Protein AF-A0A933E495-F1 (afdb_monomer_lite)

Sequence (150 aa):
FWKYERRWLKAAAVGFFGSVPICLLSDVVVPYLGAVLFHTQILFHLCAVEEPWLIYPSAAAGVLGGIFLVNLLERGTEFFHLSHVLVSSLASLLYLITFDVQLWKSSALLAFAITLIAVWVPCCLSDIVFPLAFVKEGKAPCCGHHPHDY

Structure (mmCIF, N/CA/C/O backbone):
data_AF-A0A933E495-F1
#
_entry.id   AF-A0A933E495-F1
#
loop_
_atom_site.group_PDB
_atom_site.id
_atom_site.type_symbol
_atom_site.label_atom_id
_atom_site.label_alt_id
_atom_site.label_comp_id
_atom_site.label_asym_id
_atom_site.label_entity_id
_atom_site.label_seq_id
_atom_site.pdbx_PDB_ins_code
_atom_site.Cartn_x
_atom_site.Cartn_y
_atom_site.Cartn_z
_atom_site.occupancy
_atom_site.B_iso_or_equiv
_atom_site.auth_seq_id
_atom_site.auth_comp_id
_atom_site.auth_asym_id
_atom_site.auth_atom_id
_atom_site.pdbx_PDB_model_num
ATOM 1 N N . PHE A 1 1 ? 8.962 -4.781 -13.234 1.00 68.00 1 PHE A N 1
ATOM 2 C CA . PHE A 1 1 ? 8.319 -4.502 -14.539 1.00 68.00 1 PHE A CA 1
ATOM 3 C C . PHE A 1 1 ? 9.118 -3.525 -15.415 1.00 68.00 1 PHE A C 1
ATOM 5 O O . PHE A 1 1 ? 9.547 -3.929 -16.490 1.00 68.00 1 PHE A O 1
ATOM 12 N N . TRP A 1 2 ? 9.392 -2.287 -14.966 1.00 67.06 2 TRP A N 1
ATOM 13 C CA . TRP A 1 2 ? 10.100 -1.248 -15.754 1.00 67.06 2 TRP A CA 1
ATOM 14 C C . TRP A 1 2 ? 11.433 -1.698 -16.383 1.00 67.06 2 TRP A C 1
ATOM 16 O O . TRP A 1 2 ? 11.745 -1.342 -17.516 1.00 67.06 2 TRP A O 1
ATOM 26 N N . LYS A 1 3 ? 12.191 -2.545 -15.673 1.00 66.19 3 LYS A N 1
ATOM 27 C CA . LYS A 1 3 ? 13.461 -3.118 -16.148 1.00 66.19 3 LYS A CA 1
ATOM 28 C C . LYS A 1 3 ? 13.315 -4.002 -17.405 1.00 66.19 3 LYS A C 1
ATOM 30 O O . LYS A 1 3 ? 14.269 -4.112 -18.163 1.00 66.19 3 LYS A O 1
ATOM 35 N N . TYR A 1 4 ? 12.138 -4.593 -17.638 1.00 67.19 4 TYR A N 1
ATOM 36 C CA . TYR A 1 4 ? 11.863 -5.530 -18.742 1.00 67.19 4 TYR A CA 1
ATOM 37 C C . TYR A 1 4 ? 10.960 -4.926 -19.840 1.00 67.19 4 TYR A C 1
ATOM 39 O O . TYR A 1 4 ? 11.119 -5.218 -21.026 1.00 67.19 4 TYR A O 1
ATOM 47 N N . GLU A 1 5 ? 10.027 -4.040 -19.478 1.00 68.00 5 GLU A N 1
ATOM 48 C CA . GLU A 1 5 ? 9.195 -3.266 -20.412 1.00 68.00 5 GLU A CA 1
ATOM 49 C C . GLU A 1 5 ? 9.367 -1.763 -20.134 1.00 68.00 5 GLU A C 1
ATOM 51 O O . GLU A 1 5 ? 8.781 -1.223 -19.199 1.00 68.00 5 GLU A O 1
ATOM 56 N N . ARG A 1 6 ? 10.104 -1.055 -21.004 1.00 70.75 6 ARG A N 1
ATOM 57 C CA . ARG A 1 6 ? 10.304 0.413 -20.958 1.00 70.75 6 ARG A CA 1
ATOM 58 C C . ARG A 1 6 ? 9.082 1.241 -21.400 1.00 70.75 6 ARG A C 1
ATOM 60 O O . ARG A 1 6 ? 9.194 2.427 -21.700 1.00 70.75 6 ARG A O 1
ATOM 67 N N . ARG A 1 7 ? 7.897 0.629 -21.494 1.00 81.06 7 ARG A N 1
ATOM 68 C CA . ARG A 1 7 ? 6.663 1.328 -21.884 1.00 81.06 7 ARG A CA 1
ATOM 69 C C . ARG A 1 7 ? 6.056 1.994 -20.658 1.00 81.06 7 ARG A C 1
ATOM 71 O O . ARG A 1 7 ? 5.388 1.339 -19.862 1.00 81.06 7 ARG A O 1
ATOM 78 N N . TRP A 1 8 ? 6.261 3.300 -20.539 1.00 80.44 8 TRP A N 1
ATOM 79 C CA . TRP A 1 8 ? 5.907 4.039 -19.332 1.00 80.44 8 TRP A CA 1
ATOM 80 C C . TRP A 1 8 ? 4.422 4.026 -18.981 1.00 80.44 8 TRP A C 1
ATOM 82 O O . TRP A 1 8 ? 4.090 3.791 -17.825 1.00 80.44 8 TRP A O 1
ATOM 92 N N . LEU A 1 9 ? 3.537 4.139 -19.974 1.00 84.25 9 LEU A N 1
ATOM 93 C CA . LEU A 1 9 ? 2.089 4.024 -19.767 1.00 84.25 9 LEU A CA 1
ATOM 94 C C . LEU A 1 9 ? 1.689 2.6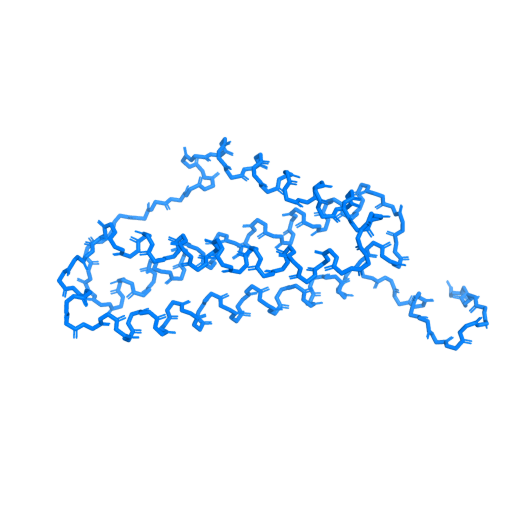66 -19.185 1.00 84.25 9 LEU A C 1
ATOM 96 O O . LEU A 1 9 ? 0.858 2.596 -18.287 1.00 84.25 9 LEU A O 1
ATOM 100 N N . LYS A 1 10 ? 2.305 1.581 -19.666 1.00 83.38 10 LYS A N 1
ATOM 101 C CA . LYS A 1 10 ? 2.023 0.242 -19.144 1.00 83.38 10 LYS A CA 1
ATOM 102 C C . LYS A 1 10 ? 2.561 0.070 -17.732 1.00 83.38 10 LYS A C 1
ATOM 104 O O . LYS A 1 10 ? 1.880 -0.511 -16.905 1.00 83.38 10 LYS A O 1
ATOM 109 N N . ALA A 1 11 ? 3.763 0.573 -17.457 1.00 82.25 11 ALA A N 1
ATOM 110 C CA . ALA A 1 11 ? 4.340 0.506 -16.119 1.00 82.25 11 ALA A CA 1
ATOM 111 C C . ALA A 1 11 ? 3.506 1.299 -15.106 1.00 82.25 11 ALA A C 1
ATOM 113 O O . ALA A 1 11 ? 3.258 0.801 -14.013 1.00 82.25 11 ALA A O 1
ATOM 114 N N . ALA A 1 12 ? 3.025 2.482 -15.496 1.00 86.06 12 ALA A N 1
ATOM 115 C CA . ALA A 1 12 ? 2.130 3.282 -14.676 1.00 86.06 12 ALA A CA 1
ATOM 116 C C . ALA A 1 12 ? 0.785 2.578 -14.446 1.00 86.06 12 ALA A C 1
ATOM 118 O O . ALA A 1 12 ? 0.336 2.493 -13.310 1.00 86.06 12 ALA A O 1
ATOM 119 N N . ALA A 1 13 ? 0.176 2.010 -15.493 1.00 87.88 13 ALA A N 1
ATOM 120 C CA . ALA A 1 13 ? -1.080 1.273 -15.368 1.00 87.88 13 ALA A CA 1
ATOM 121 C C . ALA A 1 13 ? -0.934 0.028 -14.479 1.00 87.88 13 ALA A C 1
ATOM 123 O O . ALA A 1 13 ? -1.705 -0.145 -13.543 1.00 87.88 13 ALA A O 1
ATOM 124 N N . VAL A 1 14 ? 0.079 -0.811 -14.720 1.00 85.81 14 VAL A N 1
ATOM 125 C CA . VAL A 1 14 ? 0.341 -2.012 -13.907 1.00 85.81 14 VAL A CA 1
ATOM 126 C C . VAL A 1 14 ? 0.641 -1.632 -12.458 1.00 85.81 14 VAL A C 1
ATOM 128 O O . VAL A 1 14 ? 0.142 -2.285 -11.551 1.00 85.81 14 VAL A O 1
ATOM 131 N N . GLY A 1 15 ? 1.414 -0.564 -12.234 1.00 86.12 15 GLY A N 1
ATOM 132 C CA . GLY A 1 15 ? 1.703 -0.061 -10.893 1.00 86.12 15 GLY A CA 1
ATOM 133 C C . GLY A 1 15 ? 0.452 0.435 -10.173 1.00 86.12 15 GLY A C 1
ATOM 134 O O . GLY A 1 15 ? 0.230 0.060 -9.033 1.00 86.12 15 GLY A O 1
ATOM 135 N N . PHE A 1 16 ? -0.389 1.222 -10.844 1.00 88.94 16 PHE A N 1
ATOM 136 C CA . PHE A 1 16 ? -1.593 1.809 -10.254 1.00 88.94 16 PHE A CA 1
ATOM 137 C C . PHE A 1 16 ? -2.694 0.775 -9.993 1.00 88.94 16 PHE A C 1
ATOM 139 O O . PHE A 1 16 ? -3.235 0.707 -8.894 1.00 88.94 16 PHE A O 1
ATOM 146 N N . PHE A 1 17 ? -3.015 -0.061 -10.985 1.00 89.25 17 PHE A N 1
ATOM 147 C CA . PHE A 1 17 ? -4.018 -1.119 -10.827 1.00 89.25 17 PHE A CA 1
ATOM 148 C C . PHE A 1 17 ? -3.527 -2.271 -9.948 1.00 89.25 17 PHE A C 1
ATOM 150 O O . PHE A 1 17 ? -4.350 -2.999 -9.405 1.00 89.25 17 PHE A O 1
ATOM 157 N N . GLY A 1 18 ? -2.210 -2.439 -9.808 1.00 85.25 18 GLY A N 1
ATOM 158 C CA . GLY A 1 18 ? -1.616 -3.357 -8.844 1.00 85.25 18 GLY A CA 1
ATOM 159 C C . GLY A 1 18 ? -1.670 -2.820 -7.420 1.00 85.25 18 GLY A C 1
ATOM 160 O O . GLY A 1 18 ? -2.095 -3.535 -6.528 1.00 85.25 18 GLY A O 1
ATOM 161 N N . SER A 1 19 ? -1.297 -1.560 -7.188 1.00 86.88 19 SER A N 1
ATOM 162 C CA . SER A 1 19 ? -1.214 -1.028 -5.825 1.00 86.88 19 SER A CA 1
ATOM 163 C C . SER A 1 19 ? -2.586 -0.738 -5.219 1.00 86.88 19 SER A C 1
ATOM 165 O O . SER A 1 19 ? -2.913 -1.282 -4.172 1.00 86.88 19 SER A O 1
ATOM 167 N N . VAL A 1 20 ? -3.430 0.055 -5.886 1.00 89.44 20 VAL A N 1
ATOM 168 C CA . VAL A 1 20 ? -4.681 0.590 -5.313 1.00 89.44 20 VAL A CA 1
ATOM 169 C C . VAL A 1 20 ? -5.598 -0.477 -4.687 1.00 89.44 20 VAL A C 1
ATOM 171 O O . VAL A 1 20 ? -5.984 -0.299 -3.530 1.00 89.44 20 VAL A O 1
ATOM 174 N N . PRO A 1 21 ? -5.969 -1.577 -5.375 1.00 89.44 21 PRO A N 1
ATOM 175 C CA . PRO A 1 21 ? -6.869 -2.567 -4.787 1.00 89.44 21 PRO A CA 1
ATOM 176 C C . PRO A 1 21 ? -6.219 -3.356 -3.647 1.00 89.44 21 PRO A C 1
ATOM 178 O O . PRO A 1 21 ? -6.918 -3.742 -2.713 1.00 89.44 21 PRO A O 1
ATOM 181 N N . ILE A 1 22 ? -4.905 -3.587 -3.700 1.00 88.44 22 ILE A N 1
ATOM 182 C CA . ILE A 1 22 ? -4.198 -4.321 -2.648 1.00 88.44 22 ILE A CA 1
ATOM 183 C C . ILE A 1 22 ? -4.009 -3.449 -1.411 1.00 88.44 22 ILE A C 1
ATOM 185 O O . ILE A 1 22 ? -4.307 -3.930 -0.325 1.00 88.44 22 ILE A O 1
ATOM 189 N N . CYS A 1 23 ? -3.643 -2.174 -1.571 1.00 86.69 23 CYS A N 1
ATOM 190 C CA . CYS A 1 23 ? -3.611 -1.211 -0.470 1.00 86.69 23 CYS A CA 1
ATOM 191 C C . CYS A 1 23 ? -4.992 -1.075 0.180 1.00 86.69 23 CYS A C 1
ATOM 193 O O . CYS A 1 23 ? -5.113 -1.070 1.396 1.00 86.69 23 CYS A O 1
ATOM 195 N N . LEU A 1 24 ? -6.071 -1.018 -0.610 1.00 88.75 24 LEU A N 1
ATOM 196 C CA . LEU A 1 24 ? -7.424 -0.954 -0.051 1.00 88.75 24 LEU A CA 1
ATOM 197 C C . LEU A 1 24 ? -7.775 -2.218 0.752 1.00 88.75 2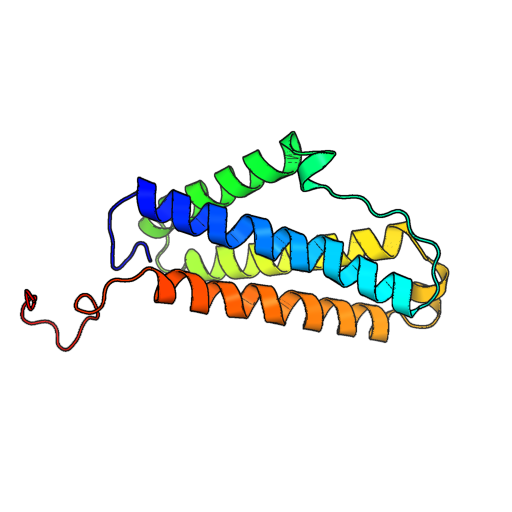4 LEU A C 1
ATOM 199 O O . LEU A 1 24 ? -8.386 -2.138 1.821 1.00 88.75 24 LEU A O 1
ATOM 203 N N . LEU A 1 25 ? -7.389 -3.387 0.235 1.00 87.88 25 LEU A N 1
ATOM 204 C CA . LEU A 1 25 ? -7.598 -4.662 0.908 1.00 87.88 25 LEU A CA 1
ATOM 205 C C . LEU A 1 25 ? -6.817 -4.726 2.230 1.00 87.88 25 LEU A C 1
ATOM 207 O O . LEU A 1 25 ? -7.394 -5.097 3.251 1.00 87.88 25 LEU A O 1
ATOM 211 N N . SER A 1 26 ? -5.535 -4.356 2.220 1.00 85.75 26 SER A N 1
ATOM 212 C CA . SER A 1 26 ? -4.661 -4.412 3.394 1.00 85.75 26 SER A CA 1
ATOM 213 C C . SER A 1 26 ? -4.981 -3.347 4.436 1.00 85.75 26 SER A C 1
ATOM 215 O O . SER A 1 26 ? -4.970 -3.658 5.620 1.00 85.75 26 SER A O 1
ATOM 217 N N . ASP A 1 27 ? -5.278 -2.118 4.011 1.00 85.31 27 ASP A N 1
ATOM 218 C CA . ASP A 1 27 ? -5.309 -0.947 4.897 1.00 85.31 27 ASP A CA 1
ATOM 219 C C . ASP A 1 27 ? -6.682 -0.734 5.540 1.00 85.31 27 ASP A C 1
ATOM 221 O O . ASP A 1 27 ? -6.780 -0.125 6.603 1.00 85.31 27 ASP A O 1
ATOM 225 N N . VAL A 1 28 ? -7.749 -1.230 4.898 1.00 86.12 28 VAL A N 1
ATOM 226 C CA . VAL A 1 28 ? -9.140 -1.008 5.327 1.00 86.12 28 VAL A CA 1
ATOM 227 C C . VAL A 1 28 ? -9.886 -2.321 5.523 1.00 86.12 28 VAL A C 1
ATOM 229 O O . VAL A 1 28 ? -10.402 -2.582 6.610 1.00 86.12 28 VAL A O 1
ATOM 232 N N . VAL A 1 29 ? -9.954 -3.170 4.490 1.00 87.31 29 VAL A N 1
ATOM 233 C CA . VAL A 1 29 ? -10.815 -4.368 4.518 1.00 87.31 29 VAL A CA 1
ATOM 234 C C . VAL A 1 29 ? -10.346 -5.360 5.578 1.00 87.31 29 VAL A C 1
ATOM 236 O O . VAL A 1 29 ? -11.148 -5.843 6.372 1.00 87.31 29 VAL A O 1
ATOM 239 N N . VAL A 1 30 ? -9.050 -5.653 5.617 1.00 84.56 30 VAL A N 1
ATOM 240 C CA . VAL A 1 30 ? -8.462 -6.579 6.587 1.00 84.56 30 VAL A CA 1
ATOM 241 C C . VAL A 1 30 ? -8.615 -6.076 8.035 1.00 84.56 30 VAL A C 1
ATOM 243 O O . VAL A 1 30 ? -9.132 -6.837 8.858 1.00 84.56 30 VAL A O 1
ATOM 246 N N . PRO A 1 31 ? -8.252 -4.821 8.379 1.00 81.00 31 PRO A N 1
ATOM 247 C CA . PRO A 1 31 ? -8.496 -4.261 9.708 1.00 81.00 31 PRO A CA 1
ATOM 248 C C . PRO A 1 31 ? -9.973 -4.261 10.103 1.00 81.00 31 PRO A C 1
ATOM 250 O O . PRO A 1 31 ? -10.298 -4.612 11.237 1.00 81.00 31 PRO A O 1
ATOM 253 N N . TYR A 1 32 ? -10.874 -3.939 9.168 1.00 84.12 32 TYR A N 1
ATOM 254 C CA . TYR A 1 32 ? -12.317 -4.014 9.386 1.00 84.12 32 TYR A CA 1
ATOM 255 C C . TYR A 1 32 ? -12.760 -5.441 9.739 1.00 84.12 32 TYR A C 1
ATOM 257 O O . TYR A 1 32 ? -13.416 -5.649 10.756 1.00 84.12 32 TYR A O 1
ATOM 265 N N . LEU A 1 33 ? -12.352 -6.447 8.959 1.00 83.25 33 LEU A N 1
ATOM 266 C CA . LEU A 1 33 ? -12.672 -7.850 9.249 1.00 83.25 33 LEU A CA 1
ATOM 267 C C . LEU A 1 33 ? -12.111 -8.303 10.604 1.00 83.25 33 LEU A C 1
ATOM 269 O O . LEU A 1 33 ? -12.796 -9.010 11.343 1.00 83.25 33 LEU A O 1
ATOM 273 N N . GLY A 1 34 ? -10.896 -7.866 10.947 1.00 79.31 34 GLY A N 1
ATOM 274 C CA . GLY A 1 34 ? -10.301 -8.105 12.259 1.00 79.31 34 GLY A CA 1
ATOM 275 C C . GLY A 1 34 ? -11.164 -7.539 13.385 1.00 79.31 34 GLY A C 1
ATOM 276 O O . GLY A 1 34 ? -11.487 -8.249 14.331 1.00 79.31 34 GLY A O 1
ATOM 277 N N . ALA A 1 35 ? -11.612 -6.294 13.264 1.00 77.06 35 ALA A N 1
ATOM 278 C CA . ALA A 1 35 ? -12.461 -5.664 14.267 1.00 77.06 35 ALA A CA 1
ATOM 279 C C . ALA A 1 35 ? -13.865 -6.315 14.368 1.00 77.06 35 ALA A C 1
ATOM 281 O O . ALA A 1 35 ? -14.340 -6.564 15.482 1.00 77.06 35 ALA A O 1
ATOM 282 N N . VAL A 1 36 ? -14.484 -6.723 13.248 1.00 80.62 36 VAL A N 1
ATOM 283 C CA . VAL A 1 36 ? -15.730 -7.524 13.265 1.00 80.62 36 VAL A CA 1
ATOM 284 C C . VAL A 1 36 ? -15.539 -8.839 14.029 1.00 80.62 36 VAL A C 1
ATOM 286 O O . VAL A 1 36 ? -16.406 -9.216 14.819 1.00 80.62 36 VAL A O 1
ATOM 289 N N . LEU A 1 37 ? -14.403 -9.521 13.840 1.00 79.00 37 LEU A N 1
ATOM 290 C CA . LEU A 1 37 ? -14.083 -10.766 14.548 1.00 79.00 37 LEU A CA 1
ATOM 291 C C . LEU A 1 37 ? -13.983 -10.563 16.069 1.00 79.00 37 LEU A C 1
ATOM 293 O O . LEU A 1 37 ? -14.369 -11.444 16.833 1.00 79.00 37 LEU A O 1
ATOM 297 N N . PHE A 1 38 ? -13.522 -9.393 16.513 1.00 75.75 38 PHE A N 1
ATOM 298 C CA . PHE A 1 38 ? -13.485 -9.007 17.928 1.00 75.75 38 PHE A CA 1
ATOM 299 C C . PHE A 1 38 ? -14.822 -8.452 18.453 1.00 75.75 38 PHE A C 1
ATOM 301 O O . PHE A 1 38 ? -14.867 -7.923 19.561 1.00 75.75 38 PHE A O 1
ATOM 308 N N . HIS A 1 39 ? -15.916 -8.579 17.689 1.00 75.81 39 HIS A N 1
ATOM 309 C CA . HIS A 1 39 ? -17.253 -8.079 18.036 1.00 75.81 39 HIS A CA 1
ATOM 310 C C . HIS A 1 39 ? -17.296 -6.577 18.361 1.00 75.81 39 HIS A C 1
ATOM 312 O O . HIS A 1 39 ? -18.173 -6.114 19.093 1.00 75.81 39 HIS A O 1
ATOM 318 N N . THR A 1 40 ? -16.374 -5.803 17.790 1.00 70.88 40 THR A N 1
ATOM 319 C CA . THR A 1 40 ? -16.392 -4.342 17.917 1.00 70.88 40 THR A CA 1
ATOM 320 C C . THR A 1 40 ? -17.342 -3.747 16.885 1.00 70.88 40 THR A C 1
ATOM 322 O O . THR A 1 40 ? -17.359 -4.153 15.722 1.00 70.88 40 THR A O 1
ATOM 325 N N . GLN A 1 41 ? -18.186 -2.805 17.314 1.00 70.31 41 GLN A N 1
ATOM 326 C CA . GLN A 1 41 ? -19.095 -2.120 16.399 1.00 70.31 41 GLN A CA 1
ATOM 327 C C . GLN A 1 41 ? -18.325 -1.061 15.621 1.00 70.31 41 GLN A C 1
ATOM 329 O O . GLN A 1 41 ? -17.969 -0.015 16.158 1.00 70.31 41 GLN A O 1
ATOM 334 N N . ILE A 1 42 ? -18.074 -1.355 14.351 1.00 73.56 42 ILE A N 1
ATOM 335 C CA . ILE A 1 42 ? -17.306 -0.502 13.451 1.00 73.56 42 ILE A CA 1
ATOM 336 C C . ILE A 1 42 ? -18.150 -0.100 12.245 1.00 73.56 42 ILE A C 1
ATOM 338 O O . ILE A 1 42 ? -18.890 -0.907 11.675 1.00 73.56 42 ILE A O 1
ATOM 342 N N . LEU A 1 43 ? -18.014 1.159 11.841 1.00 80.75 43 LEU A N 1
ATOM 343 C CA . LEU A 1 43 ? -18.539 1.637 10.570 1.00 80.75 43 LEU A CA 1
ATOM 344 C C . LEU A 1 43 ? -17.507 1.341 9.488 1.00 80.75 43 LEU A C 1
ATOM 346 O O . LEU A 1 43 ? -16.320 1.614 9.654 1.00 80.75 43 LEU A O 1
ATOM 350 N N . PHE A 1 44 ? -17.962 0.750 8.390 1.00 84.94 44 PHE A N 1
ATOM 351 C CA . PHE A 1 44 ? -17.108 0.516 7.238 1.00 84.94 44 PHE A CA 1
ATOM 352 C C . PHE A 1 44 ? -16.863 1.848 6.533 1.00 84.94 44 PHE A C 1
ATOM 354 O O . PHE A 1 44 ? -17.798 2.408 5.966 1.00 84.94 44 PHE A O 1
ATOM 361 N N . HIS A 1 45 ? -15.628 2.342 6.598 1.00 83.50 45 HIS A N 1
ATOM 362 C CA . HIS A 1 45 ? -15.213 3.564 5.920 1.00 83.50 45 HIS A CA 1
ATOM 363 C C . HIS A 1 45 ? -14.330 3.198 4.733 1.00 83.50 45 HIS A C 1
ATOM 365 O O . HIS A 1 45 ? -13.209 2.718 4.908 1.00 83.50 45 HIS A O 1
ATOM 371 N N . LEU A 1 46 ? -14.841 3.388 3.518 1.00 87.12 46 LEU A N 1
ATOM 372 C CA . LEU A 1 46 ? -14.109 3.021 2.312 1.00 87.12 46 LEU A CA 1
ATOM 373 C C . LEU A 1 46 ? -13.416 4.250 1.728 1.00 87.12 46 LEU A C 1
ATOM 375 O O . LEU A 1 46 ? -13.954 4.940 0.860 1.00 87.12 46 LEU A O 1
ATOM 379 N N . CYS A 1 47 ? -12.176 4.471 2.161 1.00 85.06 47 CYS A N 1
ATOM 380 C CA . CYS A 1 47 ? -11.371 5.641 1.816 1.00 85.06 47 CYS A CA 1
ATOM 381 C C . CYS A 1 47 ? -11.270 5.905 0.292 1.00 85.06 47 CYS A C 1
ATOM 383 O O . CYS A 1 47 ? -11.168 7.049 -0.136 1.00 85.06 47 CYS A O 1
ATOM 385 N N . ALA A 1 48 ? -11.347 4.870 -0.558 1.00 87.38 48 ALA A N 1
ATOM 386 C CA . ALA A 1 48 ? -11.279 5.015 -2.022 1.00 87.38 48 ALA A CA 1
ATOM 387 C C . ALA A 1 48 ? -12.532 5.640 -2.661 1.00 87.38 48 ALA A C 1
ATOM 389 O O . ALA A 1 48 ? -12.459 6.151 -3.781 1.00 87.38 48 ALA A O 1
ATOM 390 N N . VAL A 1 49 ? -13.676 5.575 -1.976 1.00 89.62 49 VAL A N 1
ATOM 391 C CA . VAL A 1 49 ? -14.960 6.129 -2.432 1.00 89.62 49 VAL A CA 1
ATOM 392 C C . VAL A 1 49 ? -15.295 7.401 -1.668 1.00 89.62 49 VAL A C 1
ATOM 394 O O . VAL A 1 49 ? -15.791 8.350 -2.268 1.00 89.62 49 VAL A O 1
ATOM 397 N N . GLU A 1 50 ? -15.003 7.433 -0.371 1.00 89.12 50 GLU A N 1
ATOM 398 C CA . GLU A 1 50 ? -15.307 8.579 0.487 1.00 89.12 50 GLU A CA 1
ATOM 399 C C . GLU A 1 50 ? -14.279 9.704 0.329 1.00 89.12 50 GLU A C 1
ATOM 401 O O . GLU A 1 50 ? -14.650 10.872 0.237 1.00 89.12 50 GLU A O 1
ATOM 406 N N . GLU A 1 51 ? -12.996 9.357 0.194 1.00 89.25 51 GLU A N 1
ATOM 407 C CA . GLU A 1 51 ? -11.893 10.313 0.058 1.00 89.25 51 GLU A CA 1
ATOM 408 C C . GLU A 1 51 ? -11.011 10.015 -1.173 1.00 89.25 51 GLU A C 1
ATOM 410 O O . GLU A 1 51 ? -9.783 9.888 -1.080 1.00 89.25 51 GLU A O 1
ATOM 415 N N . PRO A 1 52 ? -11.598 9.949 -2.386 1.00 90.50 52 PRO A N 1
ATOM 416 C CA . PRO A 1 52 ? -10.868 9.591 -3.603 1.00 90.50 52 PRO A CA 1
ATOM 417 C C . PRO A 1 52 ? -9.730 10.572 -3.915 1.00 90.50 52 PRO A C 1
ATOM 419 O O . PRO A 1 52 ? -8.727 10.198 -4.526 1.00 90.50 52 PRO A O 1
ATOM 422 N N . TRP A 1 53 ? -9.869 11.826 -3.471 1.00 90.06 53 TRP A N 1
ATOM 423 C CA . TRP A 1 53 ? -8.857 12.868 -3.622 1.00 90.06 53 TRP A CA 1
ATOM 424 C C . TRP A 1 53 ? -7.593 12.620 -2.789 1.00 90.06 53 TRP A C 1
ATOM 426 O O . TRP A 1 53 ? -6.537 13.155 -3.111 1.00 90.06 53 TRP A O 1
ATOM 436 N N . LEU A 1 54 ? -7.665 11.793 -1.746 1.00 87.81 54 LEU A N 1
ATOM 437 C CA . LEU A 1 54 ? -6.492 11.419 -0.965 1.00 87.81 54 LEU A CA 1
ATOM 438 C C . LEU A 1 54 ? -5.808 10.183 -1.565 1.00 87.81 54 LEU A C 1
ATOM 440 O O . LEU A 1 54 ? -4.583 10.145 -1.682 1.00 87.81 54 LEU A O 1
ATOM 444 N N . ILE A 1 55 ? -6.591 9.195 -2.012 1.00 89.38 55 ILE A N 1
ATOM 445 C CA . ILE A 1 55 ? -6.058 7.909 -2.488 1.00 89.38 55 ILE A CA 1
ATOM 446 C C . ILE A 1 55 ? -5.499 7.988 -3.900 1.00 89.38 55 ILE A C 1
ATOM 448 O O . ILE A 1 55 ? -4.350 7.617 -4.128 1.00 89.38 55 ILE A O 1
ATOM 452 N N . TYR A 1 56 ? -6.281 8.442 -4.879 1.00 91.75 56 TYR A N 1
ATOM 453 C CA . TYR A 1 56 ? -5.831 8.354 -6.269 1.00 91.75 56 TYR A CA 1
ATOM 454 C C . TYR A 1 56 ? -4.621 9.253 -6.556 1.00 91.75 56 TYR A C 1
ATOM 456 O O . TYR A 1 56 ? -3.693 8.780 -7.219 1.00 91.75 56 TYR A O 1
ATOM 464 N N . PRO A 1 57 ? -4.546 10.494 -6.032 1.00 91.94 57 PRO A N 1
ATOM 465 C CA . PRO A 1 57 ? -3.357 11.324 -6.188 1.00 91.94 57 PRO A CA 1
ATOM 466 C C . PRO A 1 57 ? -2.129 10.775 -5.460 1.00 91.94 57 PRO A C 1
ATOM 468 O O . PRO A 1 57 ? -1.038 10.831 -6.022 1.00 91.94 57 PRO A O 1
ATOM 471 N N . SER A 1 58 ? -2.275 10.206 -4.257 1.00 89.69 58 SER A N 1
ATOM 472 C CA . SER A 1 58 ? -1.140 9.606 -3.539 1.00 89.69 58 SER A CA 1
ATOM 473 C C . SER A 1 58 ? -0.629 8.340 -4.232 1.00 89.69 58 SER A C 1
ATOM 475 O O . SER A 1 58 ? 0.579 8.194 -4.421 1.00 89.69 58 SER A O 1
ATOM 477 N N . ALA A 1 59 ? -1.529 7.481 -4.721 1.00 89.88 59 ALA A N 1
ATOM 478 C CA . ALA A 1 59 ? -1.177 6.314 -5.525 1.00 89.88 59 ALA A CA 1
ATOM 479 C C . ALA A 1 59 ? -0.485 6.718 -6.837 1.00 89.88 59 ALA A C 1
ATOM 481 O O . ALA A 1 59 ? 0.551 6.155 -7.196 1.00 89.88 59 ALA A O 1
ATOM 482 N N . ALA A 1 60 ? -1.004 7.735 -7.534 1.00 91.12 60 ALA A N 1
ATOM 483 C CA . ALA A 1 60 ? -0.377 8.267 -8.740 1.00 91.12 60 ALA A CA 1
ATOM 484 C C . ALA A 1 60 ? 1.016 8.849 -8.446 1.00 91.12 60 ALA A C 1
ATOM 486 O O . ALA A 1 60 ? 1.966 8.550 -9.168 1.00 91.12 60 ALA A O 1
ATOM 487 N N . ALA A 1 61 ? 1.165 9.624 -7.368 1.00 89.94 61 ALA A N 1
ATOM 488 C CA . ALA A 1 61 ? 2.449 10.175 -6.945 1.00 89.94 61 ALA A CA 1
ATOM 489 C C . ALA A 1 61 ? 3.461 9.071 -6.600 1.00 89.94 61 ALA A C 1
ATOM 491 O O . ALA A 1 61 ? 4.614 9.155 -7.019 1.00 89.94 61 ALA A O 1
ATOM 492 N N . GLY A 1 62 ? 3.029 8.012 -5.909 1.00 87.81 62 GLY A N 1
ATOM 493 C CA . GLY A 1 62 ? 3.865 6.855 -5.592 1.00 87.81 62 GLY A CA 1
ATOM 494 C C . GLY A 1 62 ? 4.343 6.112 -6.840 1.00 87.81 62 GLY A C 1
ATOM 495 O O . GLY A 1 62 ? 5.533 5.831 -6.974 1.00 87.81 62 GLY A O 1
ATOM 496 N N . VAL A 1 63 ? 3.450 5.857 -7.801 1.00 88.56 63 VAL A N 1
ATOM 497 C CA . VAL A 1 63 ? 3.792 5.186 -9.067 1.00 88.56 63 VAL A CA 1
ATOM 498 C C . VAL A 1 63 ? 4.733 6.044 -9.921 1.00 88.56 63 VAL A C 1
ATOM 500 O O . VAL A 1 63 ? 5.743 5.544 -10.420 1.00 88.56 63 VAL A O 1
ATOM 503 N N . LEU A 1 64 ? 4.440 7.339 -10.073 1.00 88.38 64 LEU A N 1
ATOM 504 C CA . LEU A 1 64 ? 5.284 8.267 -10.832 1.00 88.38 64 LEU A CA 1
ATOM 505 C C . LEU A 1 64 ? 6.650 8.458 -10.167 1.00 88.38 64 LEU A C 1
ATOM 507 O O . LEU A 1 64 ? 7.673 8.409 -10.851 1.00 88.38 64 LEU A O 1
ATOM 511 N N . GLY A 1 65 ? 6.673 8.610 -8.842 1.00 85.75 65 GLY A N 1
ATOM 512 C CA . GLY A 1 65 ? 7.892 8.673 -8.043 1.00 85.75 65 GLY A CA 1
ATOM 513 C C . GLY A 1 65 ? 8.724 7.404 -8.198 1.00 85.75 65 GLY A C 1
ATOM 514 O O . GLY A 1 65 ? 9.907 7.488 -8.514 1.00 85.75 65 GLY A O 1
ATOM 515 N N . GLY A 1 66 ? 8.103 6.229 -8.097 1.00 83.44 66 GLY A N 1
ATOM 516 C CA . GLY A 1 66 ? 8.771 4.944 -8.293 1.00 83.44 66 GLY A CA 1
ATOM 517 C C . GLY A 1 66 ? 9.407 4.804 -9.677 1.00 83.44 66 GLY A C 1
ATOM 518 O O . GLY A 1 66 ? 10.534 4.329 -9.780 1.00 83.44 66 GLY A O 1
ATOM 519 N N . ILE A 1 67 ? 8.737 5.268 -10.739 1.00 82.69 67 ILE A N 1
ATOM 520 C CA . ILE A 1 67 ? 9.284 5.261 -12.107 1.00 82.69 67 ILE A CA 1
ATOM 521 C C . ILE A 1 67 ? 10.427 6.275 -12.262 1.00 82.69 67 ILE A C 1
ATOM 523 O O . ILE A 1 67 ? 11.443 5.964 -12.886 1.00 82.69 67 ILE A O 1
ATOM 527 N N . PHE A 1 68 ? 10.274 7.484 -11.717 1.00 83.25 68 PHE A N 1
ATOM 528 C CA . PHE A 1 68 ? 11.262 8.553 -11.853 1.00 83.25 68 PHE A CA 1
ATOM 529 C C . PHE A 1 68 ? 12.538 8.247 -11.061 1.00 83.25 68 PHE A C 1
ATOM 531 O O . PHE A 1 68 ? 13.631 8.243 -11.628 1.00 83.25 68 PHE A O 1
ATOM 538 N N . LEU A 1 69 ? 12.400 7.917 -9.774 1.00 79.06 69 LEU A N 1
ATOM 539 C CA . LEU A 1 69 ? 13.526 7.681 -8.874 1.00 79.06 69 LEU A CA 1
ATOM 540 C C . LEU A 1 69 ? 14.279 6.379 -9.163 1.00 79.06 69 LEU A C 1
ATOM 542 O O . LEU A 1 69 ? 15.463 6.311 -8.847 1.00 79.06 69 LEU A O 1
ATOM 546 N N . VAL A 1 70 ? 13.665 5.386 -9.820 1.00 75.00 70 VAL A N 1
ATOM 547 C CA . VAL A 1 70 ? 14.379 4.180 -10.289 1.00 75.00 70 VAL A CA 1
ATOM 548 C C . VAL A 1 70 ? 15.544 4.513 -11.221 1.00 75.00 70 VAL A C 1
ATOM 550 O O . VAL A 1 70 ? 16.522 3.774 -11.261 1.00 75.00 70 VAL A O 1
ATOM 553 N N . ASN A 1 71 ? 15.455 5.616 -11.970 1.00 70.19 71 ASN A N 1
ATOM 554 C CA . ASN A 1 71 ? 16.527 6.032 -12.874 1.00 70.19 71 ASN A CA 1
ATOM 555 C C . ASN A 1 71 ? 17.623 6.842 -12.159 1.00 70.19 71 ASN A C 1
ATOM 557 O O . ASN A 1 71 ? 18.687 7.041 -12.737 1.00 70.19 71 ASN A O 1
ATOM 561 N N . LEU A 1 72 ? 17.362 7.324 -10.937 1.00 74.75 72 LEU A N 1
ATOM 562 C CA . LEU A 1 72 ? 18.284 8.159 -10.160 1.00 74.75 72 LEU A CA 1
ATOM 563 C C . LEU A 1 72 ? 18.965 7.390 -9.017 1.00 74.75 72 LEU A C 1
ATOM 565 O O . LEU A 1 72 ? 20.103 7.705 -8.679 1.00 74.75 72 LEU A O 1
ATOM 569 N N . LEU A 1 73 ? 18.295 6.403 -8.411 1.00 76.50 73 LEU A N 1
ATOM 570 C CA . LEU A 1 73 ? 18.828 5.597 -7.311 1.00 76.50 73 LEU A CA 1
ATOM 571 C C . LEU A 1 73 ? 18.798 4.108 -7.659 1.00 76.50 73 LEU A C 1
ATOM 573 O O . LEU A 1 73 ? 17.726 3.514 -7.771 1.00 76.50 73 LEU A O 1
AT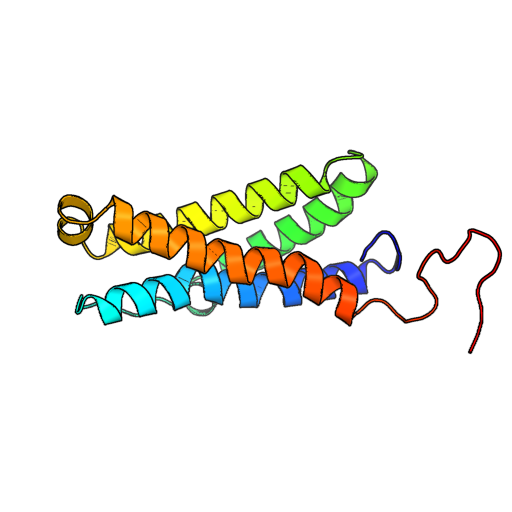OM 577 N N . GLU A 1 74 ? 19.975 3.474 -7.695 1.00 68.00 74 GLU A N 1
ATOM 578 C CA . GLU A 1 74 ? 20.118 2.028 -7.942 1.00 68.00 74 GLU A CA 1
ATOM 579 C C . GLU A 1 74 ? 19.347 1.154 -6.935 1.00 68.00 74 GLU A C 1
ATOM 581 O O . GLU A 1 74 ? 18.933 0.050 -7.283 1.00 68.00 74 GLU A O 1
ATOM 586 N N . ARG A 1 75 ? 19.102 1.651 -5.711 1.00 71.06 75 ARG A N 1
ATOM 587 C CA . ARG A 1 75 ? 18.320 0.970 -4.656 1.00 71.06 75 ARG A CA 1
ATOM 588 C C . ARG A 1 75 ? 16.967 1.620 -4.351 1.00 71.06 75 ARG A C 1
ATOM 590 O O . ARG A 1 75 ? 16.365 1.347 -3.316 1.00 71.06 75 ARG A O 1
ATOM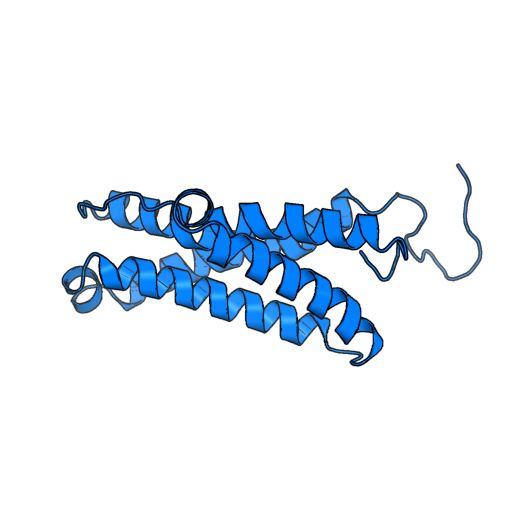 597 N N . GLY A 1 76 ? 16.463 2.485 -5.234 1.00 73.50 76 GLY A N 1
ATOM 598 C CA . GLY A 1 76 ? 15.208 3.208 -4.996 1.00 73.50 76 GLY A CA 1
ATOM 599 C C . GLY A 1 76 ? 14.010 2.281 -4.754 1.00 73.50 76 GLY A C 1
ATOM 600 O O . GLY A 1 76 ? 13.150 2.584 -3.935 1.00 73.50 76 GLY A O 1
ATOM 601 N N . THR A 1 77 ? 13.976 1.112 -5.398 1.00 77.31 77 THR A N 1
ATOM 602 C CA . THR A 1 77 ? 12.866 0.153 -5.274 1.00 77.31 77 THR A CA 1
ATOM 603 C C . THR A 1 77 ? 12.697 -0.402 -3.863 1.00 77.31 77 THR A C 1
ATOM 605 O O . THR A 1 77 ? 11.568 -0.558 -3.414 1.00 77.31 77 THR A O 1
ATOM 608 N N . GLU A 1 78 ? 13.796 -0.666 -3.152 1.00 80.88 78 GLU A N 1
ATOM 609 C CA . GLU A 1 78 ? 13.760 -1.166 -1.770 1.00 80.88 78 GLU A CA 1
ATOM 610 C C . GLU A 1 78 ? 13.214 -0.092 -0.824 1.00 80.88 78 GLU A C 1
ATOM 612 O O . GLU A 1 78 ? 12.386 -0.378 0.038 1.00 80.88 78 GLU A O 1
ATOM 617 N N . PHE A 1 79 ? 13.619 1.163 -1.037 1.00 83.25 79 PHE A N 1
ATOM 618 C CA . PHE A 1 79 ? 13.137 2.301 -0.261 1.00 83.25 79 PHE A CA 1
ATOM 619 C C . PHE A 1 79 ? 11.634 2.538 -0.451 1.00 83.25 79 PHE A C 1
ATOM 621 O O . PHE A 1 79 ? 10.916 2.717 0.532 1.00 83.25 79 PHE A O 1
ATOM 628 N N . PHE A 1 80 ? 11.141 2.517 -1.694 1.00 83.56 80 PHE A N 1
ATOM 629 C CA . PHE A 1 80 ? 9.712 2.693 -1.968 1.00 83.56 80 PHE A CA 1
ATOM 630 C C . PHE A 1 80 ? 8.876 1.515 -1.477 1.00 83.56 80 PHE A C 1
ATOM 632 O O . PHE A 1 80 ? 7.798 1.743 -0.938 1.00 83.56 80 PHE A O 1
ATOM 639 N N . HIS A 1 81 ? 9.387 0.286 -1.590 1.00 83.25 81 HIS A N 1
ATOM 640 C CA . HIS A 1 81 ? 8.729 -0.891 -1.026 1.00 83.25 81 HIS A CA 1
ATOM 641 C C . HIS A 1 81 ? 8.618 -0.785 0.502 1.00 83.25 81 HIS A C 1
ATOM 643 O O . HIS A 1 81 ? 7.522 -0.897 1.045 1.00 83.25 81 HIS A O 1
ATOM 649 N N . LEU A 1 82 ? 9.717 -0.464 1.194 1.00 85.19 82 LEU A N 1
ATOM 650 C CA . LEU A 1 82 ? 9.709 -0.276 2.646 1.00 85.19 82 LEU A CA 1
ATOM 651 C C . LEU A 1 82 ? 8.772 0.864 3.061 1.00 85.19 82 LEU A C 1
ATOM 653 O O . LEU A 1 82 ? 7.991 0.712 3.995 1.00 85.19 82 LEU A O 1
ATOM 657 N N . SER A 1 83 ? 8.828 1.994 2.353 1.00 85.12 83 SER A N 1
ATOM 658 C CA . SER A 1 83 ? 7.984 3.156 2.638 1.00 85.12 83 SER A CA 1
ATOM 659 C C . SER A 1 83 ? 6.502 2.822 2.474 1.00 85.12 83 SER A C 1
ATOM 661 O O . SER A 1 83 ? 5.709 3.146 3.351 1.00 85.12 83 SER A O 1
ATOM 663 N N . HIS A 1 84 ? 6.127 2.134 1.392 1.00 84.50 84 HIS A N 1
ATOM 664 C CA . HIS A 1 84 ? 4.755 1.689 1.162 1.00 84.50 84 HIS A CA 1
ATOM 665 C C . HIS A 1 84 ? 4.276 0.724 2.259 1.00 84.50 84 HIS A C 1
ATOM 667 O O . HIS A 1 84 ? 3.222 0.958 2.843 1.00 84.50 84 HIS A O 1
ATOM 673 N N . VAL A 1 85 ? 5.068 -0.299 2.607 1.00 86.12 85 VAL A N 1
ATOM 674 C CA . VAL A 1 85 ? 4.717 -1.262 3.668 1.00 86.12 85 VAL A CA 1
ATOM 675 C C . VAL A 1 85 ? 4.570 -0.571 5.028 1.00 86.12 85 VAL A C 1
ATOM 677 O O . VAL A 1 85 ? 3.637 -0.874 5.773 1.00 86.12 85 VAL A O 1
ATOM 680 N N . LEU A 1 86 ? 5.448 0.384 5.356 1.00 87.50 86 LEU A N 1
ATOM 681 C CA . LEU A 1 86 ? 5.357 1.165 6.594 1.00 87.50 86 LEU A CA 1
ATOM 682 C C . LEU A 1 86 ? 4.105 2.044 6.628 1.00 87.50 86 LEU A C 1
ATOM 684 O O . LEU A 1 86 ? 3.408 2.055 7.639 1.00 87.50 86 LEU A O 1
ATOM 688 N N . VAL A 1 87 ? 3.801 2.758 5.541 1.00 86.94 87 VAL A N 1
ATOM 689 C CA . VAL A 1 87 ? 2.609 3.615 5.449 1.00 86.94 87 VAL A CA 1
ATOM 690 C C . VAL A 1 87 ? 1.328 2.786 5.549 1.00 86.94 87 VAL A C 1
ATOM 692 O O . VAL A 1 87 ? 0.447 3.142 6.323 1.00 86.94 87 VAL A O 1
ATOM 695 N N . SER A 1 88 ? 1.257 1.656 4.848 1.00 86.44 88 SER A N 1
ATOM 696 C CA . SER A 1 88 ? 0.135 0.706 4.892 1.00 86.44 88 SER A CA 1
ATOM 697 C C . SER A 1 88 ? -0.062 0.107 6.295 1.00 86.44 88 SER A C 1
ATOM 699 O O . SER A 1 88 ? -1.176 0.057 6.831 1.00 86.44 88 SER A O 1
ATOM 701 N N . SER A 1 89 ? 1.041 -0.243 6.967 1.00 84.50 89 SER A N 1
ATOM 702 C CA . SER A 1 89 ? 1.006 -0.702 8.360 1.00 84.50 89 SER A CA 1
ATOM 703 C C . SER A 1 89 ? 0.500 0.404 9.293 1.00 84.50 89 SER A C 1
ATOM 705 O O . SER A 1 89 ? -0.377 0.158 10.116 1.00 84.50 89 SER A O 1
ATOM 707 N N . LEU A 1 90 ? 0.998 1.638 9.153 1.00 86.44 90 LEU A N 1
ATOM 708 C CA . LEU A 1 90 ? 0.540 2.783 9.947 1.00 86.44 90 LEU A CA 1
ATOM 709 C C . LEU A 1 90 ? -0.942 3.089 9.713 1.00 86.44 90 LEU A C 1
ATOM 711 O O . LEU A 1 90 ? -1.660 3.317 10.684 1.00 86.44 90 LEU A O 1
ATOM 715 N N . ALA A 1 91 ? -1.411 3.048 8.465 1.00 84.75 91 ALA A N 1
ATOM 716 C CA . ALA A 1 91 ? -2.816 3.250 8.122 1.00 84.75 91 ALA A CA 1
ATOM 717 C C . ALA A 1 91 ? -3.712 2.218 8.820 1.00 84.75 91 ALA A C 1
ATOM 719 O O . ALA A 1 91 ? -4.670 2.592 9.493 1.00 84.75 91 ALA A O 1
ATOM 720 N N . SER A 1 92 ? -3.331 0.941 8.766 1.00 81.88 92 SER A N 1
ATOM 721 C CA . SER A 1 92 ? -4.053 -0.151 9.429 1.00 81.88 92 SER A CA 1
ATOM 722 C C . SER A 1 92 ? -4.114 0.014 10.950 1.00 81.88 92 SER A C 1
ATOM 724 O O . SER A 1 92 ? -5.141 -0.253 11.577 1.00 81.88 92 SER A O 1
ATOM 726 N N . LEU A 1 93 ? -3.020 0.470 11.571 1.00 79.88 93 LEU A N 1
ATOM 727 C CA . LEU A 1 93 ? -2.987 0.726 13.012 1.00 79.88 93 LEU A CA 1
ATOM 728 C C . LEU A 1 93 ? -3.842 1.929 13.392 1.00 79.88 93 LEU A C 1
ATOM 730 O O . LEU A 1 93 ? -4.596 1.841 14.355 1.00 79.88 93 LEU A O 1
ATOM 734 N N . LEU A 1 94 ? -3.754 3.028 12.641 1.00 82.12 94 LEU A N 1
ATOM 735 C CA . LEU A 1 94 ? -4.582 4.211 12.870 1.00 82.12 94 LEU A CA 1
ATOM 736 C C . LEU A 1 94 ? -6.066 3.883 12.704 1.00 82.12 94 LEU A C 1
ATOM 738 O O . LEU A 1 94 ? -6.856 4.281 13.557 1.00 82.12 94 LEU A O 1
ATOM 742 N N . TYR A 1 95 ? -6.418 3.083 11.693 1.00 79.19 95 TYR A N 1
ATOM 743 C CA . TYR A 1 95 ? -7.768 2.559 11.515 1.00 79.19 95 TYR A CA 1
ATOM 744 C C . TYR A 1 95 ? -8.224 1.842 12.793 1.00 79.19 95 TYR A C 1
ATOM 746 O O . TYR A 1 95 ? -9.188 2.261 13.423 1.00 79.19 95 TYR A O 1
ATOM 754 N N . LEU A 1 96 ? -7.478 0.851 13.291 1.00 75.56 96 LEU A N 1
ATOM 755 C CA . LEU A 1 96 ? -7.855 0.155 14.531 1.00 75.56 96 LEU A CA 1
ATOM 756 C C . LEU A 1 96 ? -7.895 1.055 15.779 1.00 75.56 96 LEU A C 1
ATOM 758 O O . LEU A 1 96 ? -8.757 0.860 16.636 1.00 75.56 96 LEU A O 1
ATOM 762 N N . ILE A 1 97 ? -6.977 2.018 15.914 1.00 75.31 97 ILE A N 1
ATOM 763 C CA . ILE A 1 97 ? -6.941 2.952 17.055 1.00 75.31 97 ILE A CA 1
ATOM 764 C C . ILE A 1 97 ? -8.203 3.812 17.093 1.00 75.31 97 ILE A C 1
ATOM 766 O O . ILE A 1 97 ? -8.721 4.072 18.179 1.00 75.31 97 ILE A O 1
ATOM 770 N N . THR A 1 98 ? -8.706 4.245 15.932 1.00 72.38 98 THR A N 1
ATOM 771 C CA . THR A 1 98 ? -9.918 5.072 15.880 1.00 72.38 98 THR A CA 1
ATOM 772 C C . THR A 1 98 ? -11.166 4.360 16.399 1.00 72.38 98 THR A C 1
ATOM 774 O O . THR A 1 98 ? -12.107 5.042 16.800 1.00 72.38 98 THR A O 1
ATOM 777 N N . PHE A 1 99 ? -11.176 3.022 16.457 1.00 69.25 99 PHE A N 1
ATOM 778 C CA . PHE A 1 99 ? -12.387 2.267 16.780 1.00 69.25 99 PHE A CA 1
ATOM 779 C C . PHE A 1 99 ? -12.431 1.670 18.189 1.00 69.25 99 PHE A C 1
ATOM 781 O O . PHE A 1 99 ? -13.504 1.688 18.787 1.00 69.25 99 PHE A O 1
ATOM 788 N N . ASP A 1 100 ? -11.323 1.165 18.754 1.00 66.06 100 ASP A N 1
ATOM 789 C CA . ASP A 1 100 ? -11.377 0.562 20.098 1.00 66.06 100 ASP A CA 1
ATOM 790 C C . ASP A 1 100 ? -10.085 0.702 20.924 1.00 66.06 100 ASP A C 1
ATOM 792 O O . ASP A 1 100 ? -9.198 -0.153 20.930 1.00 66.06 100 ASP A O 1
ATOM 796 N N . VAL A 1 101 ? -10.015 1.764 21.729 1.00 66.00 101 VAL A N 1
ATOM 797 C CA . VAL A 1 101 ? -8.912 2.018 22.675 1.00 66.00 101 VAL A CA 1
ATOM 798 C C . VAL A 1 101 ? -8.830 0.951 23.788 1.00 66.00 101 VAL A C 1
ATOM 800 O O . VAL A 1 101 ? -7.763 0.761 24.381 1.00 66.00 101 VAL A O 1
ATOM 803 N N . GLN A 1 102 ? -9.919 0.236 24.099 1.00 63.59 102 GLN A N 1
ATOM 804 C CA . GLN A 1 102 ? -9.934 -0.825 25.115 1.00 63.59 102 GLN A CA 1
ATOM 805 C C . GLN A 1 102 ? -9.337 -2.135 24.588 1.00 63.59 102 GLN A C 1
ATOM 807 O O . GLN A 1 102 ? -8.536 -2.743 25.304 1.00 63.59 102 GLN A O 1
ATOM 812 N N . LEU A 1 103 ? -9.609 -2.519 23.334 1.00 65.44 103 LEU A N 1
ATOM 813 C CA . LEU A 1 103 ? -8.946 -3.658 22.678 1.00 65.44 103 LEU A CA 1
ATOM 814 C C . LEU A 1 103 ? -7.422 -3.470 22.641 1.00 65.44 103 LEU A C 1
ATOM 816 O O . LEU A 1 103 ? -6.665 -4.401 22.922 1.00 65.44 103 LEU A O 1
ATOM 820 N N . TRP A 1 104 ? -6.962 -2.242 22.389 1.00 65.06 104 TRP A N 1
ATOM 821 C CA . TRP A 1 104 ? -5.543 -1.892 22.460 1.00 65.06 104 TRP A CA 1
ATOM 822 C C . TRP A 1 104 ? -4.967 -2.056 23.871 1.00 65.06 104 TRP A C 1
ATOM 824 O O . TRP A 1 104 ? -3.880 -2.604 24.030 1.00 65.06 104 TRP A O 1
ATOM 834 N N . LYS A 1 105 ? -5.683 -1.663 24.929 1.00 67.31 105 LYS A N 1
ATOM 835 C CA . LYS A 1 105 ? -5.182 -1.852 26.303 1.00 67.31 105 LYS A CA 1
ATOM 836 C C . LYS A 1 105 ? -5.022 -3.323 26.689 1.00 67.31 105 LYS A C 1
ATOM 838 O O . LYS A 1 105 ? -4.077 -3.651 27.400 1.00 67.31 105 LYS A O 1
ATOM 843 N N . SER A 1 106 ? -5.926 -4.192 26.242 1.00 68.62 106 SER A N 1
ATOM 844 C CA . SER A 1 106 ? -5.950 -5.602 26.654 1.00 68.62 106 SER A CA 1
ATOM 845 C C . SER A 1 106 ? -5.210 -6.544 25.703 1.00 68.62 106 SER A C 1
ATOM 847 O O . SER A 1 106 ? -4.772 -7.615 26.117 1.00 68.62 106 SER A O 1
ATOM 849 N N . SER A 1 107 ? -5.084 -6.198 24.421 1.00 71.12 107 SER A N 1
ATOM 850 C CA . SER A 1 107 ? -4.565 -7.098 23.382 1.00 71.12 107 SER A CA 1
ATOM 851 C C . SER A 1 107 ? -3.812 -6.366 22.262 1.00 71.12 107 SER A C 1
ATOM 853 O O . SER A 1 107 ? -3.752 -6.871 21.142 1.00 71.12 107 SER A O 1
ATOM 855 N N . ALA A 1 108 ? -3.177 -5.218 22.556 1.00 72.25 108 ALA A N 1
ATOM 856 C CA . ALA A 1 108 ? -2.383 -4.444 21.587 1.00 72.25 108 ALA A CA 1
ATOM 857 C C . ALA A 1 108 ? -1.383 -5.293 20.800 1.00 72.25 108 ALA A C 1
ATOM 859 O O . ALA A 1 108 ? -1.308 -5.164 19.584 1.00 72.25 108 ALA A O 1
ATOM 860 N N . LEU A 1 109 ? -0.627 -6.169 21.470 1.00 73.94 109 LEU A N 1
ATOM 861 C CA . LEU A 1 109 ? 0.396 -6.973 20.797 1.00 73.94 109 LEU A CA 1
ATOM 862 C C . LEU A 1 109 ? -0.215 -7.946 19.780 1.00 73.94 109 LEU A C 1
ATOM 864 O O . LEU A 1 109 ? 0.344 -8.140 18.705 1.00 73.94 109 LEU A O 1
ATOM 868 N N . LEU A 1 110 ? -1.370 -8.532 20.104 1.00 73.44 110 LEU A N 1
ATOM 869 C CA . LEU A 1 110 ? -2.066 -9.466 19.224 1.00 73.44 110 LEU A CA 1
ATOM 870 C C . LEU A 1 110 ? -2.740 -8.729 18.062 1.00 73.44 110 LEU A C 1
ATOM 872 O O . LEU A 1 110 ? -2.599 -9.153 16.921 1.00 73.44 110 LEU A O 1
ATOM 876 N N . ALA A 1 111 ? -3.407 -7.604 18.334 1.00 71.50 111 ALA A N 1
ATOM 877 C CA . ALA A 1 111 ? -4.002 -6.757 17.302 1.00 71.50 111 ALA A CA 1
ATOM 878 C C . ALA A 1 111 ? -2.937 -6.234 16.323 1.00 71.50 111 ALA A C 1
ATOM 880 O O . ALA A 1 111 ? -3.134 -6.302 15.114 1.00 71.50 111 ALA A O 1
ATOM 881 N N . PHE A 1 112 ? -1.781 -5.807 16.842 1.00 74.56 112 PHE A N 1
ATOM 882 C CA . PHE A 1 112 ? -0.619 -5.382 16.063 1.00 74.56 112 PHE A CA 1
ATOM 883 C C . PHE A 1 112 ? 0.002 -6.527 15.251 1.00 74.56 112 PHE A C 1
ATOM 885 O O . PHE A 1 112 ? 0.353 -6.347 14.091 1.00 74.56 112 PHE A O 1
ATOM 892 N N . ALA A 1 113 ? 0.133 -7.724 15.828 1.00 75.62 113 ALA A N 1
ATOM 893 C CA . ALA A 1 113 ? 0.666 -8.877 15.106 1.00 75.62 113 ALA A CA 1
ATOM 894 C C . ALA A 1 113 ? -0.270 -9.329 13.973 1.00 75.62 113 ALA A C 1
ATOM 896 O O . ALA A 1 113 ? 0.196 -9.656 12.882 1.00 75.62 113 ALA A O 1
ATOM 897 N N . ILE A 1 114 ? -1.585 -9.316 14.213 1.00 72.62 114 ILE A N 1
ATOM 898 C CA . ILE A 1 114 ? -2.591 -9.660 13.206 1.00 72.62 114 ILE A CA 1
ATOM 899 C C . ILE A 1 114 ? -2.567 -8.639 12.071 1.00 72.62 114 ILE A C 1
ATOM 901 O O . ILE A 1 114 ? -2.525 -9.052 10.916 1.00 72.62 114 ILE A O 1
ATOM 905 N N . THR A 1 115 ? -2.528 -7.334 12.362 1.00 72.44 115 THR A N 1
ATOM 906 C CA . THR A 1 115 ? -2.409 -6.319 11.305 1.00 72.44 115 THR A CA 1
ATOM 907 C C . THR A 1 115 ? -1.091 -6.420 10.561 1.00 72.44 115 THR A C 1
ATOM 909 O O . THR A 1 115 ? -1.107 -6.361 9.340 1.00 72.44 115 THR A O 1
ATOM 912 N N . LEU A 1 116 ? 0.037 -6.660 11.233 1.00 75.44 116 LEU A N 1
ATOM 913 C CA . LEU A 1 116 ? 1.315 -6.855 10.545 1.00 75.44 116 LEU A CA 1
ATOM 914 C C . LEU A 1 116 ? 1.273 -8.025 9.561 1.00 75.44 116 LEU A C 1
ATOM 916 O O . LEU A 1 116 ? 1.642 -7.856 8.403 1.00 75.44 116 LEU A O 1
ATOM 920 N N . ILE A 1 117 ? 0.803 -9.199 9.987 1.00 74.38 117 ILE A N 1
ATOM 921 C CA . ILE A 1 117 ? 0.733 -10.374 9.107 1.00 74.38 117 ILE A CA 1
ATOM 922 C C . ILE A 1 117 ? -0.264 -10.127 7.977 1.00 74.38 117 ILE A C 1
ATOM 924 O O . ILE A 1 117 ? 0.023 -10.406 6.812 1.00 74.38 117 ILE A O 1
ATOM 928 N N . ALA A 1 118 ? -1.432 -9.593 8.314 1.00 70.12 118 ALA A N 1
ATOM 929 C CA . ALA A 1 118 ? -2.513 -9.434 7.364 1.00 70.12 118 ALA A CA 1
ATOM 930 C C . ALA A 1 118 ? -2.291 -8.268 6.383 1.00 70.12 118 ALA A C 1
ATOM 932 O O . ALA A 1 118 ? -2.899 -8.267 5.321 1.00 70.12 118 ALA A O 1
ATOM 933 N N . VAL A 1 119 ? -1.379 -7.340 6.685 1.00 70.94 119 VAL A N 1
ATOM 934 C CA . VAL A 1 119 ? -0.879 -6.318 5.754 1.00 70.94 119 VAL A CA 1
ATOM 935 C C . VAL A 1 119 ? 0.293 -6.854 4.934 1.00 70.94 119 VAL A C 1
ATOM 937 O O . VAL A 1 119 ? 0.295 -6.758 3.710 1.00 70.94 119 VAL A O 1
ATOM 940 N N . TRP A 1 120 ? 1.293 -7.463 5.573 1.00 78.69 120 TRP A N 1
ATOM 941 C CA . TRP A 1 120 ? 2.517 -7.873 4.880 1.00 78.69 120 TRP A CA 1
ATOM 942 C C . TRP A 1 120 ? 2.268 -8.964 3.845 1.00 78.69 120 TRP A C 1
ATOM 944 O O . TRP A 1 120 ? 2.856 -8.923 2.768 1.00 78.69 120 TRP A O 1
ATOM 954 N N . VAL A 1 121 ? 1.397 -9.933 4.136 1.00 80.44 121 VAL A N 1
ATOM 955 C CA . VAL A 1 121 ? 1.120 -11.037 3.208 1.00 80.44 121 VAL A CA 1
ATOM 956 C C . VAL A 1 121 ? 0.531 -10.540 1.880 1.00 80.44 121 VAL A C 1
ATOM 958 O O . VAL A 1 121 ? 1.148 -10.815 0.850 1.00 80.44 121 VAL A O 1
ATOM 961 N N . PRO A 1 122 ? -0.601 -9.808 1.836 1.00 81.62 122 PRO A N 1
ATOM 962 C CA . PRO A 1 122 ? -1.158 -9.340 0.568 1.00 81.62 122 PRO A CA 1
ATOM 963 C C . PRO A 1 122 ? -0.255 -8.318 -0.131 1.00 81.62 122 PRO A C 1
ATOM 965 O O . PRO A 1 122 ? -0.051 -8.437 -1.339 1.00 81.62 122 PRO A O 1
ATOM 968 N N . CYS A 1 123 ? 0.338 -7.368 0.603 1.00 80.94 123 CYS A N 1
ATOM 969 C CA . CYS A 1 123 ? 1.176 -6.321 0.016 1.00 80.94 123 CYS A CA 1
ATOM 970 C C . CYS A 1 123 ? 2.448 -6.903 -0.612 1.00 80.94 123 CYS A C 1
ATOM 972 O O . CYS A 1 123 ? 2.689 -6.717 -1.805 1.00 80.94 123 CYS A O 1
ATOM 974 N N . CYS A 1 124 ? 3.218 -7.696 0.138 1.00 82.06 124 CYS A N 1
ATOM 975 C CA . CYS A 1 124 ? 4.475 -8.260 -0.356 1.00 82.06 124 CYS A CA 1
ATOM 976 C C . CYS A 1 124 ? 4.255 -9.328 -1.434 1.00 82.06 124 CYS A C 1
ATOM 978 O O . CYS A 1 124 ? 5.039 -9.417 -2.379 1.00 82.06 124 CYS A O 1
ATOM 980 N N . LEU A 1 125 ? 3.190 -10.134 -1.326 1.00 83.12 125 LEU A N 1
ATOM 981 C CA . LEU A 1 125 ? 2.865 -11.113 -2.362 1.00 83.12 125 LEU A CA 1
ATOM 982 C C . LEU A 1 125 ? 2.486 -10.412 -3.669 1.00 83.12 125 LEU A C 1
ATOM 984 O O . LEU A 1 125 ? 2.929 -10.825 -4.742 1.00 83.12 125 LEU A O 1
ATOM 988 N N . SER A 1 126 ? 1.709 -9.332 -3.589 1.00 83.75 126 SER A N 1
ATOM 9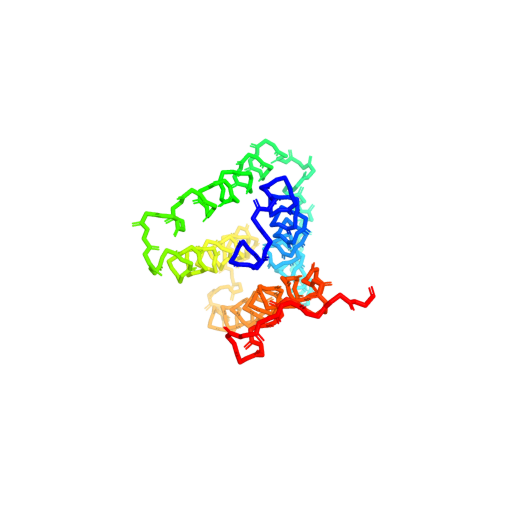89 C CA . SER A 1 126 ? 1.317 -8.584 -4.777 1.00 83.75 126 SER A CA 1
ATOM 990 C C . SER A 1 126 ? 2.493 -7.946 -5.509 1.00 83.75 126 SER A C 1
ATOM 992 O O . SER A 1 126 ? 2.553 -8.036 -6.735 1.00 83.75 126 SER A O 1
ATOM 994 N N . ASP A 1 127 ? 3.470 -7.409 -4.776 1.00 78.88 127 ASP A N 1
ATOM 995 C CA . ASP A 1 127 ? 4.657 -6.759 -5.341 1.00 78.88 127 ASP A CA 1
ATOM 996 C C . ASP A 1 127 ? 5.509 -7.719 -6.189 1.00 78.88 127 ASP A C 1
ATOM 998 O O . ASP A 1 127 ? 6.266 -7.289 -7.064 1.00 78.88 127 ASP A O 1
ATOM 1002 N N . ILE A 1 128 ? 5.353 -9.030 -5.982 1.00 79.69 128 ILE A N 1
ATOM 1003 C CA . ILE A 1 128 ? 6.004 -10.083 -6.765 1.00 79.69 128 ILE A CA 1
ATOM 1004 C C . ILE A 1 128 ? 5.073 -10.583 -7.875 1.00 79.69 128 ILE A C 1
ATOM 1006 O O . ILE A 1 128 ? 5.466 -10.638 -9.044 1.00 79.69 128 ILE A O 1
ATOM 1010 N N . VAL A 1 129 ? 3.833 -10.937 -7.528 1.00 84.19 129 VAL A N 1
ATOM 1011 C CA . VAL A 1 129 ? 2.889 -11.594 -8.444 1.00 84.19 129 VAL A CA 1
ATOM 1012 C C . VAL A 1 129 ? 2.444 -10.656 -9.565 1.00 84.19 129 VAL A C 1
ATOM 1014 O O . VAL A 1 129 ? 2.440 -11.067 -10.725 1.00 84.19 129 VAL A O 1
ATOM 1017 N N . PHE A 1 130 ? 2.122 -9.392 -9.264 1.00 81.75 130 PHE A N 1
ATOM 1018 C CA . PHE A 1 130 ? 1.619 -8.450 -10.271 1.00 81.75 130 PHE A CA 1
ATOM 1019 C C . PHE A 1 130 ? 2.646 -8.189 -11.378 1.00 81.75 130 PHE A C 1
ATOM 1021 O O . PHE A 1 130 ? 2.329 -8.388 -12.551 1.00 81.75 130 PHE A O 1
ATOM 1028 N N . PRO A 1 131 ? 3.899 -7.794 -11.078 1.00 76.75 131 PRO A N 1
ATOM 1029 C CA . PRO A 1 131 ? 4.885 -7.570 -12.126 1.00 76.75 131 PRO A CA 1
ATOM 1030 C C . PRO A 1 131 ? 5.171 -8.814 -12.968 1.00 76.75 131 PRO A C 1
ATOM 1032 O O . PRO A 1 131 ? 5.399 -8.664 -14.165 1.00 76.75 131 PRO A O 1
ATOM 1035 N N . LEU A 1 132 ? 5.169 -10.009 -12.369 1.00 77.88 132 LEU A N 1
ATOM 1036 C CA . LEU A 1 132 ? 5.420 -11.264 -13.082 1.00 77.88 132 LEU A CA 1
ATOM 1037 C C . LEU A 1 132 ? 4.259 -11.649 -14.003 1.00 77.88 132 LEU A C 1
ATOM 1039 O O . LEU A 1 132 ? 4.511 -12.033 -15.139 1.00 77.88 132 LEU A O 1
ATOM 1043 N N . ALA A 1 133 ? 3.011 -11.462 -13.566 1.00 82.62 133 ALA A N 1
ATOM 1044 C CA . ALA A 1 133 ? 1.825 -11.769 -14.365 1.00 82.62 133 ALA A CA 1
ATOM 1045 C C . ALA A 1 133 ? 1.732 -10.943 -15.663 1.00 82.62 133 ALA A C 1
ATOM 1047 O O . ALA A 1 133 ? 1.141 -11.390 -16.643 1.00 82.62 133 ALA A O 1
ATOM 1048 N N . PHE A 1 134 ? 2.320 -9.741 -15.686 1.00 79.50 134 PHE A N 1
ATOM 1049 C CA . PHE A 1 134 ? 2.271 -8.839 -16.844 1.00 79.50 134 PHE A CA 1
ATOM 1050 C C . PHE A 1 134 ? 3.577 -8.776 -17.654 1.00 79.50 134 PHE A C 1
ATOM 1052 O O . PHE A 1 134 ? 3.622 -8.105 -18.692 1.00 79.50 134 PHE A O 1
ATOM 1059 N N . VAL A 1 135 ? 4.648 -9.453 -17.226 1.00 76.69 135 VAL A N 1
ATOM 1060 C CA . VAL A 1 135 ? 5.866 -9.596 -18.038 1.00 76.69 135 VAL A CA 1
ATOM 1061 C C . VAL A 1 135 ? 5.623 -10.663 -19.105 1.00 76.69 135 VAL A C 1
ATOM 1063 O O . VAL A 1 135 ? 5.227 -11.780 -18.802 1.00 76.69 135 VAL A O 1
ATOM 1066 N N . LYS A 1 136 ? 5.873 -10.323 -20.375 1.00 64.62 136 LYS A N 1
ATOM 1067 C CA . LYS A 1 136 ? 5.801 -11.294 -21.475 1.00 64.62 136 LYS A CA 1
ATOM 1068 C C . LYS A 1 136 ? 6.863 -12.384 -21.304 1.00 64.62 136 LYS A C 1
ATOM 1070 O O . LYS A 1 136 ? 8.043 -12.062 -21.126 1.00 64.62 136 LYS A O 1
ATOM 1075 N N . GLU A 1 137 ? 6.458 -13.644 -21.446 1.00 56.47 137 GLU A N 1
ATOM 1076 C CA . GLU A 1 137 ? 7.380 -14.768 -21.628 1.00 56.47 137 GLU A CA 1
ATOM 1077 C C . GLU A 1 137 ? 8.295 -14.486 -22.837 1.00 56.47 137 GLU A C 1
ATOM 1079 O O . GLU A 1 137 ? 7.836 -14.007 -23.874 1.00 56.47 137 GLU A O 1
ATOM 1084 N N . GLY A 1 138 ? 9.610 -14.676 -22.673 1.00 54.47 138 GLY A N 1
ATOM 1085 C CA . GLY A 1 138 ? 10.627 -14.371 -23.698 1.00 54.47 138 GLY A CA 1
ATOM 1086 C C . GLY A 1 138 ? 11.459 -13.096 -23.480 1.00 54.47 138 GLY A C 1
ATOM 1087 O O . GLY A 1 138 ? 12.446 -12.895 -24.179 1.00 54.47 138 GLY A O 1
ATOM 1088 N N . LYS A 1 139 ? 11.135 -12.251 -22.485 1.00 50.91 139 LYS A N 1
ATOM 1089 C CA . LYS A 1 139 ? 12.004 -11.134 -22.028 1.00 50.91 139 LYS A CA 1
ATOM 1090 C C . LYS A 1 139 ? 12.703 -11.394 -20.690 1.00 50.91 139 LYS A C 1
ATOM 1092 O O . LYS A 1 139 ? 13.277 -10.477 -20.098 1.00 50.91 139 LYS A O 1
ATOM 1097 N N . ALA A 1 140 ? 12.646 -12.629 -20.198 1.00 47.38 140 ALA A N 1
ATOM 1098 C CA . ALA A 1 140 ? 13.558 -13.057 -19.152 1.00 47.38 140 ALA A CA 1
ATOM 1099 C C . ALA A 1 140 ? 14.987 -12.999 -19.724 1.00 47.38 140 ALA A C 1
ATOM 1101 O O . ALA A 1 140 ? 15.189 -13.403 -20.870 1.00 47.38 140 ALA A O 1
ATOM 1102 N N . PRO A 1 141 ? 15.986 -12.491 -18.986 1.00 48.44 141 PRO A N 1
ATOM 1103 C CA . PRO A 1 141 ? 17.375 -12.563 -19.398 1.00 48.44 141 PRO A CA 1
ATOM 1104 C C . PRO A 1 141 ? 17.843 -14.008 -19.214 1.00 48.44 141 PRO A C 1
ATOM 1106 O O . PRO A 1 141 ? 18.614 -14.322 -18.313 1.00 48.44 141 PRO A O 1
ATOM 1109 N N . CYS A 1 142 ? 17.362 -14.910 -20.064 1.00 49.69 142 CYS A N 1
ATOM 1110 C CA . CYS A 1 142 ? 18.027 -16.173 -20.298 1.00 49.69 142 CYS A CA 1
ATOM 1111 C C . CYS A 1 142 ? 19.301 -15.800 -21.065 1.00 49.69 142 CYS A C 1
ATOM 1113 O O . CYS A 1 142 ? 19.269 -15.529 -22.261 1.00 49.69 142 CYS A O 1
ATOM 1115 N N . CYS A 1 143 ? 20.422 -15.698 -20.355 1.00 49.22 143 CYS A N 1
ATOM 1116 C CA . CYS A 1 143 ? 21.748 -15.787 -20.962 1.00 49.22 143 CYS A CA 1
ATOM 1117 C C . CYS A 1 143 ? 22.151 -14.676 -21.957 1.00 49.22 143 CYS A C 1
ATOM 1119 O O . CYS A 1 143 ? 22.857 -14.987 -22.899 1.00 49.22 143 CYS A O 1
ATOM 1121 N N . GLY A 1 144 ? 21.778 -13.402 -21.781 1.00 50.00 144 GLY A N 1
ATOM 1122 C CA . GLY A 1 144 ? 22.488 -12.250 -22.388 1.00 50.00 144 GLY A CA 1
ATOM 1123 C C . GLY A 1 144 ? 22.710 -12.202 -23.917 1.00 50.00 144 GLY A C 1
ATOM 1124 O O . GLY A 1 144 ? 23.351 -11.265 -24.382 1.00 50.00 144 GLY A O 1
ATOM 1125 N N . HIS A 1 145 ? 22.198 -13.142 -24.711 1.00 53.75 145 HIS A N 1
ATOM 1126 C CA . HIS A 1 145 ? 22.511 -13.268 -26.132 1.00 53.75 145 HIS A CA 1
ATOM 1127 C C . HIS A 1 145 ? 21.283 -13.726 -26.921 1.00 53.75 145 HIS A C 1
ATOM 1129 O O . HIS A 1 145 ? 21.122 -14.901 -27.205 1.00 53.75 145 HIS A O 1
ATOM 1135 N N . HIS A 1 146 ? 20.500 -12.743 -27.361 1.00 47.62 146 HIS A N 1
ATOM 1136 C CA . HIS A 1 146 ? 19.466 -12.804 -28.405 1.00 47.62 146 HIS A CA 1
ATOM 1137 C C . HIS A 1 146 ? 18.000 -12.884 -27.932 1.00 47.62 146 HIS A C 1
ATOM 1139 O O . HIS A 1 146 ? 17.654 -13.686 -27.066 1.00 47.62 146 HIS A O 1
ATOM 1145 N N . PRO A 1 147 ? 17.119 -12.039 -28.508 1.00 47.16 147 PRO A N 1
ATOM 1146 C CA . PRO A 1 147 ? 15.677 -12.171 -28.360 1.00 47.16 147 PRO A CA 1
ATOM 1147 C C . PRO A 1 147 ? 15.185 -13.345 -29.216 1.00 47.16 147 PRO A C 1
ATOM 1149 O O . PRO A 1 147 ? 15.476 -13.408 -30.409 1.00 47.16 147 PRO A O 1
ATOM 1152 N N . HIS A 1 148 ? 14.440 -14.264 -28.607 1.00 52.50 148 HIS A N 1
ATOM 1153 C CA . HIS A 1 148 ? 13.638 -15.227 -29.352 1.00 52.50 148 HIS A CA 1
ATOM 1154 C C . HIS A 1 148 ? 12.282 -14.589 -29.651 1.00 52.50 148 HIS A C 1
ATOM 1156 O O . HIS A 1 148 ? 11.515 -14.291 -28.733 1.00 52.50 148 HIS A O 1
ATOM 1162 N N . ASP A 1 149 ? 12.023 -14.358 -30.935 1.00 51.94 149 ASP A N 1
ATOM 1163 C CA . ASP A 1 149 ? 10.684 -14.110 -31.452 1.00 51.94 149 ASP A CA 1
ATOM 1164 C C . ASP A 1 149 ? 9.960 -15.464 -31.533 1.00 51.94 149 ASP A C 1
ATOM 1166 O O . ASP A 1 149 ? 10.469 -16.401 -32.156 1.00 51.94 149 ASP A O 1
ATOM 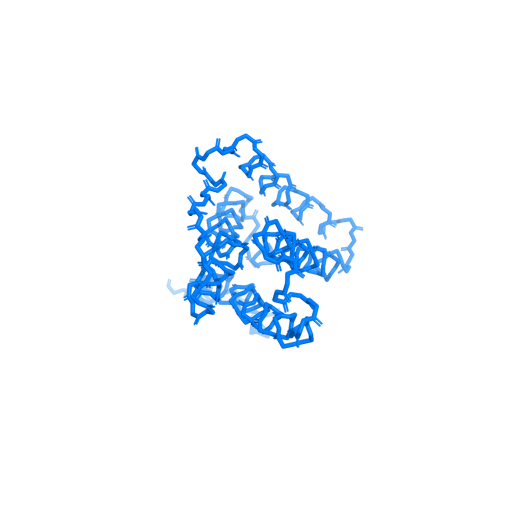1170 N N . TYR A 1 150 ? 8.810 -15.571 -30.867 1.00 44.12 150 TYR A N 1
ATOM 1171 C CA . TYR A 1 150 ? 7.817 -16.614 -31.135 1.00 44.12 150 TYR A CA 1
ATOM 1172 C C . TYR A 1 150 ? 6.740 -16.030 -32.045 1.00 44.12 150 TYR A C 1
ATOM 1174 O O . TYR A 1 150 ? 6.263 -14.912 -31.725 1.00 44.12 150 TYR A O 1
#

Radius of gyration: 18.35 Å; chains: 1; bounding box: 42×30×58 Å

Foldseek 3Di:
DCVLDVPLVVLLVLQLVLCQVLLQCLLFVQLVVVCVVVVFDDDRDRCCVVPVVVRNVVSSCLSVCLNVCVVVDVCVVVVSLVVSLVVSLVSSVVRNCVGDPPCCVPPVVVSSVSSNVSSCVSSVVSVPVSVVVPRDPQSDPPDVDDGDDD

Secondary structure (DSSP, 8-state):
-TTT---HHHHHHHHHHHHHHHHHIIIIIHHHHHHHHTT-------HHHH-HHHHHHHHHHHHHHHHHHTTT-TTHHHHHHHHHHHHHHHHHHHHHHHH-HHHHHHHHHHHHHHHHHHHHHHHHHHHHHHHHHHSPTT-S-STTS-----

pLDDT: mean 77.47, std 11.25, range [44.12, 91.94]